Protein AF-A0A8J6YET2-F1 (afdb_monomer)

Structure (mmCIF, N/CA/C/O backbone):
data_AF-A0A8J6YET2-F1
#
_entry.id   AF-A0A8J6YET2-F1
#
loop_
_atom_site.group_PDB
_atom_site.id
_atom_site.type_symbol
_atom_site.label_atom_id
_atom_site.label_alt_id
_atom_site.label_comp_id
_atom_site.label_asym_id
_atom_site.label_entity_id
_atom_site.label_seq_id
_atom_site.pdbx_PDB_ins_code
_atom_site.Cartn_x
_atom_site.Cartn_y
_atom_site.Cartn_z
_atom_site.occupancy
_atom_site.B_iso_or_equiv
_atom_site.auth_seq_id
_atom_site.auth_comp_id
_atom_site.auth_asym_id
_atom_site.auth_atom_id
_atom_site.pdbx_PDB_model_num
ATOM 1 N N . GLY A 1 1 ? -36.287 -14.241 -5.039 1.00 30.25 1 GLY A N 1
ATOM 2 C CA . GLY A 1 1 ? -36.352 -15.414 -4.152 1.00 30.25 1 GLY A CA 1
ATOM 3 C C . GLY A 1 1 ? -35.063 -16.192 -4.284 1.00 30.25 1 GLY A C 1
ATOM 4 O O . GLY A 1 1 ? -34.686 -16.445 -5.414 1.00 30.25 1 GLY A O 1
ATOM 5 N N . PHE A 1 2 ? -34.425 -16.454 -3.137 1.00 29.09 2 PHE A N 1
ATOM 6 C CA . PHE A 1 2 ? -33.389 -17.446 -2.780 1.00 29.09 2 PHE A CA 1
ATOM 7 C C . PHE A 1 2 ? -32.281 -17.793 -3.802 1.00 29.09 2 PHE A C 1
ATOM 9 O O . PHE A 1 2 ? -32.550 -18.339 -4.860 1.00 29.09 2 PHE A O 1
ATOM 16 N N . SER A 1 3 ? -31.027 -17.389 -3.563 1.00 39.03 3 SER A N 1
ATOM 17 C CA . SER A 1 3 ? -29.997 -18.059 -2.729 1.00 39.03 3 SER A CA 1
ATOM 18 C C . SER A 1 3 ? -29.295 -19.231 -3.423 1.00 39.03 3 SER A C 1
ATOM 20 O O . SER A 1 3 ? -29.883 -20.299 -3.553 1.00 39.03 3 SER A O 1
ATOM 22 N N . HIS A 1 4 ? -27.995 -19.075 -3.697 1.00 30.47 4 HIS A N 1
ATOM 23 C CA . HIS A 1 4 ? -26.980 -20.048 -3.276 1.00 30.47 4 HIS A CA 1
ATOM 24 C C . HIS A 1 4 ? -25.612 -19.363 -3.161 1.00 30.47 4 HIS A C 1
ATOM 26 O O . HIS A 1 4 ? -25.008 -18.957 -4.149 1.00 30.47 4 HIS A O 1
ATOM 32 N N . PHE A 1 5 ? -25.154 -19.232 -1.915 1.00 38.28 5 PHE A N 1
ATOM 33 C CA . PHE A 1 5 ? -23.741 -19.134 -1.581 1.00 38.28 5 PHE A CA 1
ATOM 34 C C . PHE A 1 5 ? -23.062 -20.410 -2.090 1.00 38.28 5 PHE A C 1
ATOM 36 O O . PHE A 1 5 ? -23.425 -21.506 -1.667 1.00 38.28 5 PHE A O 1
ATOM 43 N N . GLY A 1 6 ? -22.105 -20.263 -3.000 1.00 26.11 6 GLY A N 1
ATOM 44 C CA . GLY A 1 6 ? -21.224 -21.331 -3.452 1.00 26.11 6 GLY A CA 1
ATOM 45 C C . GLY A 1 6 ? -19.793 -20.931 -3.138 1.00 26.11 6 GLY A C 1
ATOM 46 O O . GLY A 1 6 ? -19.298 -19.941 -3.668 1.00 26.11 6 GLY A O 1
ATOM 47 N N . VAL A 1 7 ? -19.176 -21.674 -2.223 1.00 30.34 7 VAL A N 1
ATOM 48 C CA . VAL A 1 7 ? -17.750 -21.633 -1.894 1.00 30.34 7 VAL A CA 1
ATOM 49 C C . VAL A 1 7 ? -16.950 -21.735 -3.194 1.00 30.34 7 VAL A C 1
ATOM 51 O O . VAL A 1 7 ? -17.125 -22.696 -3.940 1.00 30.34 7 VAL A O 1
ATOM 54 N N . LEU A 1 8 ? -16.120 -20.730 -3.484 1.00 27.73 8 LEU A N 1
ATOM 55 C CA . LEU A 1 8 ? -15.209 -20.787 -4.621 1.00 27.73 8 LEU A CA 1
ATOM 5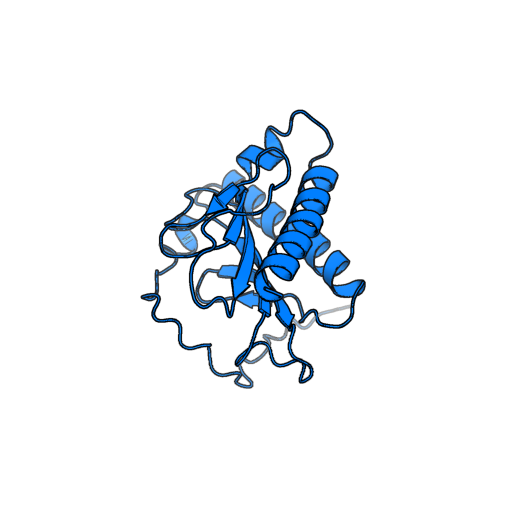6 C C . LEU A 1 8 ? -14.021 -21.674 -4.265 1.00 27.73 8 LEU A C 1
ATOM 58 O O . LEU A 1 8 ? -13.296 -21.430 -3.299 1.00 27.73 8 LEU A O 1
ATOM 62 N N . ASP A 1 9 ? -13.898 -22.712 -5.079 1.00 27.72 9 ASP A N 1
ATOM 63 C CA . ASP A 1 9 ? -12.792 -23.645 -5.166 1.00 27.72 9 ASP A CA 1
ATOM 64 C C . ASP A 1 9 ? -11.462 -22.906 -5.385 1.00 27.72 9 ASP A C 1
ATOM 66 O O . ASP A 1 9 ? -11.388 -21.856 -6.029 1.00 27.72 9 ASP A O 1
ATOM 70 N N . VAL A 1 10 ? -10.406 -23.462 -4.808 1.00 33.78 10 VAL A N 1
ATOM 71 C CA . VAL A 1 10 ? -9.087 -22.849 -4.647 1.00 33.78 10 VAL A CA 1
ATOM 72 C C . VAL A 1 10 ? -8.121 -23.394 -5.712 1.00 33.78 10 VAL A C 1
ATOM 74 O O . VAL A 1 10 ? -8.001 -24.599 -5.889 1.00 33.78 10 VAL A O 1
ATOM 77 N N . LEU A 1 11 ? -7.374 -22.463 -6.328 1.00 29.77 11 LEU A N 1
ATOM 78 C CA . LEU A 1 11 ? -6.109 -22.595 -7.084 1.00 29.77 11 LEU A CA 1
ATOM 79 C C . LEU A 1 11 ? -6.152 -23.049 -8.555 1.00 29.77 11 LEU A C 1
ATOM 81 O O . LEU A 1 11 ? -6.139 -24.231 -8.877 1.00 29.77 11 LEU A O 1
ATOM 85 N N . SER A 1 12 ? -5.925 -22.077 -9.445 1.00 29.12 12 SER A N 1
ATOM 86 C CA . SER A 1 12 ? -4.942 -22.250 -10.520 1.00 29.12 12 SER A CA 1
ATOM 87 C C . SER A 1 12 ? -3.695 -21.450 -10.154 1.00 29.12 12 SER A C 1
ATOM 89 O O . SER A 1 12 ? -3.749 -20.246 -9.906 1.00 29.12 12 SER A O 1
ATOM 91 N N . SER A 1 13 ? -2.591 -22.178 -10.068 1.00 34.75 13 SER A N 1
ATOM 92 C CA . SER A 1 13 ? -1.274 -21.789 -9.591 1.00 34.75 13 SER A CA 1
ATOM 93 C C . SER A 1 13 ? -0.646 -20.638 -10.375 1.00 34.75 13 SER A C 1
ATOM 95 O O . SER A 1 13 ? -0.322 -20.781 -11.553 1.00 34.75 13 SER A O 1
ATOM 97 N N . THR A 1 14 ? -0.327 -19.556 -9.676 1.00 27.75 14 THR A N 1
ATOM 98 C CA . THR A 1 14 ? 0.925 -18.835 -9.923 1.00 27.75 14 THR A CA 1
ATOM 99 C C . THR A 1 14 ? 1.857 -19.238 -8.789 1.00 27.75 14 THR A C 1
ATOM 101 O O . THR A 1 14 ? 1.462 -19.182 -7.624 1.00 27.75 14 THR A O 1
ATOM 104 N N . THR A 1 15 ? 3.053 -19.727 -9.106 1.00 26.42 15 THR A N 1
ATOM 105 C CA . THR A 1 15 ? 4.071 -20.026 -8.094 1.00 26.42 15 THR A CA 1
ATOM 106 C C . THR A 1 15 ? 4.296 -18.782 -7.233 1.00 26.42 15 THR A C 1
ATOM 108 O O . THR A 1 15 ? 4.549 -17.715 -7.801 1.00 26.42 15 THR A O 1
ATOM 111 N N . PRO A 1 16 ? 4.193 -18.875 -5.893 1.00 35.31 16 PRO A N 1
ATOM 112 C CA . PRO A 1 16 ? 4.576 -17.777 -5.019 1.00 35.31 16 PRO A CA 1
ATOM 113 C C . PRO A 1 16 ? 5.999 -17.350 -5.369 1.00 35.31 16 PRO A C 1
ATOM 115 O O . PRO A 1 16 ? 6.872 -18.205 -5.546 1.00 35.31 16 PRO A O 1
ATOM 118 N N . ARG A 1 17 ? 6.230 -16.039 -5.490 1.00 40.75 17 ARG A N 1
ATOM 119 C CA . ARG A 1 17 ? 7.580 -15.497 -5.656 1.00 40.75 17 ARG A CA 1
ATOM 120 C C . ARG A 1 17 ? 8.462 -16.078 -4.539 1.00 40.75 17 ARG A C 1
ATOM 122 O O . ARG A 1 17 ? 8.021 -16.049 -3.385 1.00 40.75 17 ARG A O 1
ATOM 129 N N . PRO A 1 18 ? 9.671 -16.589 -4.837 1.00 28.64 18 PRO A N 1
ATOM 130 C CA . PRO A 1 18 ? 10.628 -16.945 -3.805 1.00 28.64 18 PRO A CA 1
ATOM 131 C C . PRO A 1 18 ? 10.849 -15.717 -2.935 1.00 28.64 18 PRO A C 1
ATOM 133 O O . PRO A 1 18 ? 11.340 -14.681 -3.377 1.00 28.64 18 PRO A O 1
ATOM 136 N N . SER A 1 19 ? 10.369 -15.812 -1.710 1.00 43.75 19 SER A N 1
ATOM 137 C CA . SER A 1 19 ? 10.582 -14.819 -0.688 1.00 43.75 19 SER A CA 1
ATOM 138 C C . SER A 1 19 ? 11.488 -15.495 0.318 1.00 43.75 19 SER A C 1
ATOM 140 O O . SER A 1 19 ? 11.034 -16.361 1.060 1.00 43.75 19 SER A O 1
ATOM 142 N N . ASP A 1 20 ? 12.744 -15.060 0.390 1.00 37.00 20 ASP A N 1
ATOM 143 C CA . ASP A 1 20 ? 13.653 -15.439 1.478 1.00 37.00 20 ASP A CA 1
ATOM 144 C C . ASP A 1 20 ? 13.160 -14.919 2.846 1.00 37.00 20 ASP A C 1
ATOM 146 O O . ASP A 1 20 ? 13.764 -15.177 3.891 1.00 37.00 20 ASP A O 1
ATOM 150 N N . ARG A 1 21 ? 12.022 -14.203 2.877 1.00 46.34 21 ARG A N 1
ATOM 151 C CA . ARG A 1 21 ? 11.313 -13.877 4.113 1.00 46.34 21 ARG A CA 1
ATOM 152 C C . ARG A 1 21 ? 10.802 -15.171 4.729 1.00 46.34 21 ARG A C 1
ATOM 154 O O . ARG A 1 21 ? 9.931 -15.843 4.177 1.00 46.34 21 ARG A O 1
ATOM 161 N N . LYS A 1 22 ? 11.310 -15.472 5.924 1.00 36.88 22 LYS A N 1
ATOM 162 C CA . LYS A 1 22 ? 10.708 -16.459 6.821 1.00 36.88 22 LYS A CA 1
ATOM 163 C C . LYS A 1 22 ? 9.198 -16.191 6.893 1.00 36.88 22 LYS A C 1
ATOM 165 O O . LYS A 1 22 ? 8.829 -15.018 7.010 1.00 36.88 22 LYS A O 1
ATOM 170 N N . PRO A 1 23 ? 8.338 -17.224 6.840 1.00 37.91 23 PRO A N 1
ATOM 171 C CA . PRO A 1 23 ? 6.905 -17.056 7.013 1.00 37.91 23 PRO A CA 1
ATOM 172 C C . PRO A 1 23 ? 6.657 -16.438 8.387 1.00 37.91 23 PRO A C 1
ATOM 174 O O . PRO A 1 23 ? 6.675 -17.122 9.411 1.00 37.91 23 PRO A O 1
ATOM 177 N N . HIS A 1 24 ? 6.495 -15.117 8.433 1.00 45.59 24 HIS A N 1
ATOM 178 C CA . HIS A 1 24 ? 6.012 -14.441 9.617 1.00 45.59 24 HIS A CA 1
ATOM 179 C C . HIS A 1 24 ? 4.502 -14.622 9.587 1.00 45.59 24 HIS A C 1
ATOM 181 O O . HIS A 1 24 ? 3.751 -13.847 9.010 1.00 45.59 24 HIS A O 1
ATOM 187 N N . TRP A 1 25 ? 4.094 -15.773 10.113 1.00 39.91 25 TRP A N 1
ATOM 188 C CA . TRP A 1 25 ? 2.788 -16.009 10.689 1.00 39.91 25 TRP A CA 1
ATOM 189 C C . TRP A 1 25 ? 2.177 -14.678 11.135 1.00 39.91 25 TRP A C 1
ATOM 191 O O . TRP A 1 25 ? 2.698 -14.017 12.036 1.00 39.91 25 TRP A O 1
ATOM 201 N N . ALA A 1 26 ? 1.062 -14.296 10.514 1.00 43.16 26 ALA A N 1
ATOM 202 C CA . ALA A 1 26 ? 0.078 -13.498 11.215 1.00 43.16 26 ALA A CA 1
ATOM 203 C C . ALA A 1 26 ? -0.108 -14.192 12.573 1.00 43.16 26 ALA A C 1
ATOM 205 O O . ALA A 1 26 ? -0.631 -15.311 12.624 1.00 43.16 26 ALA A O 1
ATOM 206 N N . ARG A 1 27 ? 0.420 -13.603 13.658 1.00 43.81 27 ARG A N 1
ATOM 207 C CA . ARG A 1 27 ? 0.012 -13.976 15.016 1.00 43.81 27 ARG A CA 1
ATOM 208 C C . ARG A 1 27 ? -1.504 -13.996 14.963 1.00 43.81 27 ARG A C 1
ATOM 210 O O . ARG A 1 27 ? -2.076 -12.996 14.549 1.00 43.81 27 ARG A O 1
ATOM 217 N N . HIS A 1 28 ? -2.041 -15.201 15.152 1.00 54.66 28 HIS A N 1
ATOM 218 C CA . HIS A 1 28 ? -3.323 -15.724 14.686 1.00 54.66 28 HIS A CA 1
ATOM 219 C C . HIS A 1 28 ? -4.312 -14.668 14.188 1.00 54.66 28 HIS A C 1
ATOM 221 O O . HIS A 1 28 ? -4.602 -13.738 14.911 1.00 54.66 28 HIS A O 1
ATOM 227 N N . LEU A 1 29 ? -4.953 -14.853 13.028 1.00 57.06 29 LEU A N 1
ATOM 228 C CA . LEU A 1 29 ? -6.036 -13.965 12.544 1.00 57.06 29 LEU A CA 1
ATOM 229 C C . LEU A 1 29 ? -7.078 -13.576 13.626 1.00 57.06 29 LEU A C 1
ATOM 231 O O . LEU A 1 29 ? -7.703 -12.524 13.535 1.00 57.06 29 LEU A O 1
ATOM 235 N N . ALA A 1 30 ? -7.248 -14.411 14.658 1.00 55.69 30 ALA A N 1
ATOM 236 C CA . ALA A 1 30 ? -8.050 -14.147 15.854 1.00 55.69 30 ALA A CA 1
ATOM 237 C C . ALA A 1 30 ? -7.545 -12.987 16.749 1.00 55.69 30 ALA A C 1
ATOM 239 O O . ALA A 1 30 ? -8.353 -12.347 17.421 1.00 55.69 30 ALA A O 1
ATOM 240 N N . ASP A 1 31 ? -6.246 -12.705 16.744 1.00 64.88 31 ASP A N 1
ATOM 241 C CA . ASP A 1 31 ? -5.563 -11.666 17.519 1.00 64.88 31 ASP A CA 1
ATOM 242 C C . ASP A 1 31 ? -5.638 -10.288 16.839 1.00 64.88 31 ASP A C 1
ATOM 244 O O . ASP A 1 31 ? -5.458 -9.273 17.508 1.00 64.88 31 ASP A O 1
ATOM 248 N N . LEU A 1 32 ? -5.962 -10.229 15.537 1.00 63.09 32 LEU A N 1
ATOM 249 C CA . LEU A 1 32 ? -6.106 -8.964 14.796 1.00 63.09 32 LEU A CA 1
ATOM 250 C C . LEU A 1 32 ? -7.203 -8.062 15.377 1.00 63.09 32 LEU A C 1
ATOM 252 O O . LEU A 1 32 ? -7.136 -6.840 15.271 1.00 63.09 32 LEU A O 1
ATOM 256 N N . ALA A 1 33 ? -8.241 -8.663 15.964 1.00 64.50 33 ALA A N 1
ATOM 257 C CA . ALA A 1 33 ? -9.321 -7.939 16.616 1.00 64.50 33 ALA A CA 1
ATOM 258 C C . ALA A 1 33 ? -10.073 -8.834 17.606 1.00 64.50 33 ALA A C 1
ATOM 260 O O . ALA A 1 33 ? -10.807 -9.753 17.227 1.00 64.50 33 ALA A O 1
ATOM 261 N N . THR A 1 34 ? -9.978 -8.508 18.891 1.00 69.88 34 THR A N 1
ATOM 262 C CA . THR A 1 34 ? -10.576 -9.317 19.963 1.00 69.88 34 THR A CA 1
ATOM 263 C C . THR A 1 34 ? -11.931 -8.763 20.401 1.00 69.88 34 THR A C 1
ATOM 265 O O . THR A 1 34 ? -12.870 -9.520 20.665 1.00 69.88 34 THR A O 1
ATOM 268 N N . LYS A 1 35 ? -12.091 -7.434 20.381 1.00 70.81 35 LYS A N 1
ATOM 269 C CA . LYS A 1 35 ? -13.316 -6.723 20.779 1.00 70.81 35 LYS A CA 1
ATOM 270 C C . LYS A 1 35 ? -14.194 -6.382 19.576 1.00 70.81 35 LYS A C 1
ATOM 272 O O . LYS A 1 35 ? -13.714 -6.183 18.465 1.00 70.81 35 LYS A O 1
ATOM 277 N N . ALA A 1 36 ? -15.503 -6.236 19.792 1.00 68.00 36 ALA A N 1
ATOM 278 C CA . ALA A 1 36 ? -16.454 -5.902 18.722 1.00 68.00 36 ALA A CA 1
ATOM 279 C C . ALA A 1 36 ? -16.123 -4.580 17.991 1.00 68.00 36 ALA A C 1
ATOM 281 O O . ALA A 1 36 ? -16.283 -4.490 16.771 1.00 68.00 36 ALA A O 1
ATOM 282 N N . GLY A 1 37 ? -15.622 -3.576 18.721 1.00 68.38 37 GLY A N 1
ATOM 283 C CA . GLY A 1 37 ? -15.166 -2.308 18.142 1.00 68.38 37 GLY A CA 1
ATOM 284 C C . GLY A 1 37 ? -13.942 -2.472 17.238 1.00 68.38 37 GLY A C 1
ATOM 285 O O . GLY A 1 37 ? -13.939 -1.951 16.127 1.00 68.38 37 GLY A O 1
ATOM 286 N N . GLU A 1 38 ? -12.958 -3.267 17.666 1.00 73.88 38 GLU A N 1
ATOM 287 C CA . GLU A 1 38 ? -11.754 -3.597 16.885 1.00 73.88 38 GLU A CA 1
ATOM 288 C C . GLU A 1 38 ? -12.140 -4.338 15.592 1.00 73.88 38 GLU A C 1
ATOM 290 O O . GLU A 1 38 ? -11.701 -3.966 14.507 1.00 73.88 38 GLU A O 1
ATOM 295 N N . LYS A 1 39 ? -13.069 -5.304 15.677 1.00 75.12 39 LYS A N 1
ATOM 296 C CA . LYS A 1 39 ? -13.571 -6.056 14.510 1.00 75.12 39 LYS A CA 1
ATOM 297 C C . LYS A 1 39 ? -14.267 -5.146 13.501 1.00 75.12 39 LYS A C 1
ATOM 299 O O . LYS A 1 39 ? -14.067 -5.280 12.298 1.00 75.12 39 LYS A O 1
ATOM 304 N N . SER A 1 40 ? -15.071 -4.204 13.992 1.00 78.69 40 SER A N 1
ATOM 305 C CA . SER A 1 40 ? -15.769 -3.231 13.144 1.00 78.69 40 SER A CA 1
ATOM 306 C C . SER A 1 40 ? -14.798 -2.247 12.486 1.00 78.69 40 SER A C 1
ATOM 308 O O . SER A 1 40 ? -14.990 -1.886 11.327 1.00 78.69 40 SER A O 1
ATOM 310 N N . GLY A 1 41 ? -13.752 -1.828 13.206 1.00 81.31 41 GLY A N 1
ATOM 311 C CA . GLY A 1 41 ? -12.676 -1.001 12.661 1.00 81.31 41 GLY A CA 1
ATOM 312 C C . GLY A 1 41 ? -11.926 -1.717 11.540 1.00 81.31 41 GLY A C 1
ATOM 313 O O . GLY A 1 41 ? -11.793 -1.17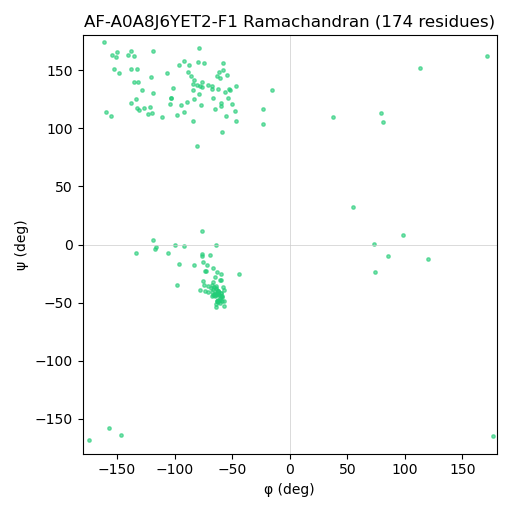1 10.449 1.00 81.31 41 GLY A O 1
ATOM 314 N N . LEU A 1 42 ? -11.541 -2.973 11.770 1.00 85.62 42 LEU A N 1
ATOM 315 C CA . LEU A 1 42 ? -10.844 -3.791 10.782 1.00 85.62 42 LEU A CA 1
ATOM 316 C C . LEU A 1 42 ? -11.704 -4.070 9.541 1.00 85.62 42 LEU A C 1
ATOM 318 O O . LEU A 1 42 ? -11.234 -3.936 8.416 1.00 85.62 42 LEU A O 1
ATOM 322 N N . ALA A 1 43 ? -12.989 -4.382 9.719 1.00 88.56 43 ALA A N 1
ATOM 323 C CA . ALA A 1 43 ? -13.903 -4.572 8.594 1.00 88.56 43 ALA A CA 1
ATOM 324 C C . ALA A 1 43 ? -14.015 -3.307 7.724 1.00 88.56 43 ALA A C 1
ATOM 326 O O . ALA A 1 43 ? -13.988 -3.399 6.498 1.00 88.56 43 ALA A O 1
ATOM 327 N N . ARG A 1 44 ? -14.091 -2.120 8.346 1.00 89.81 44 ARG A N 1
ATOM 328 C CA . ARG A 1 44 ? -14.097 -0.838 7.621 1.00 89.81 44 ARG A CA 1
ATOM 329 C C . ARG A 1 44 ? -12.769 -0.569 6.922 1.00 89.81 44 ARG A C 1
ATOM 331 O O . ARG A 1 44 ? -12.791 -0.076 5.802 1.00 89.81 44 ARG A O 1
ATOM 338 N N . TRP A 1 45 ? -11.645 -0.917 7.546 1.00 93.38 45 TRP A N 1
ATOM 339 C CA . TRP A 1 45 ? -10.315 -0.784 6.949 1.00 93.38 45 TRP A CA 1
ATOM 340 C C . TRP A 1 45 ? -10.212 -1.543 5.620 1.00 93.38 45 TRP A C 1
ATOM 342 O O . TRP A 1 45 ? -9.918 -0.942 4.589 1.00 93.38 45 TRP A O 1
ATOM 352 N N . PHE A 1 46 ? -10.567 -2.832 5.612 1.00 94.69 46 PHE A N 1
ATOM 353 C CA . PHE A 1 46 ? -10.557 -3.639 4.387 1.00 94.69 46 PHE A CA 1
ATOM 354 C C . PHE A 1 46 ? -11.615 -3.194 3.377 1.00 94.69 46 PHE A C 1
ATOM 356 O O . PHE A 1 46 ? -11.332 -3.150 2.183 1.00 94.69 46 PHE A O 1
ATOM 363 N N . ALA A 1 47 ? -12.828 -2.853 3.826 1.00 93.69 47 ALA A N 1
ATOM 364 C CA . ALA A 1 47 ? -13.891 -2.412 2.927 1.00 93.69 47 ALA A CA 1
ATOM 365 C C . ALA A 1 47 ? -13.522 -1.107 2.204 1.00 93.69 47 ALA A C 1
ATOM 367 O O . ALA A 1 47 ? -13.624 -1.037 0.980 1.00 93.69 47 ALA A O 1
ATOM 368 N N . ASN A 1 48 ? -13.046 -0.102 2.944 1.00 92.81 48 ASN A N 1
ATOM 369 C CA . ASN A 1 48 ? -12.646 1.187 2.382 1.00 92.81 48 ASN A CA 1
ATOM 370 C C . ASN A 1 48 ? -11.410 1.041 1.496 1.00 92.81 48 ASN A C 1
ATOM 372 O O . ASN A 1 48 ? -11.380 1.565 0.386 1.00 92.81 48 ASN A O 1
ATOM 376 N N . GLY A 1 49 ? -10.412 0.281 1.946 1.00 93.69 49 GLY A N 1
ATOM 377 C CA . GLY A 1 49 ? -9.221 0.040 1.146 1.00 93.69 49 GLY A CA 1
ATOM 378 C C . GLY A 1 49 ? -9.506 -0.725 -0.145 1.00 93.69 49 GLY A C 1
ATOM 379 O O . GLY A 1 49 ? -8.939 -0.398 -1.181 1.00 93.69 49 GLY A O 1
ATOM 380 N N . ASN A 1 50 ? -10.451 -1.670 -0.138 1.00 95.62 50 ASN A N 1
ATOM 381 C CA . ASN A 1 50 ? -10.900 -2.330 -1.362 1.00 95.62 50 ASN A CA 1
ATOM 382 C C . ASN A 1 50 ? -11.534 -1.350 -2.356 1.00 95.62 50 ASN A C 1
ATOM 384 O O . ASN A 1 50 ? -11.301 -1.480 -3.553 1.00 95.62 50 ASN A O 1
ATOM 388 N N . LEU A 1 51 ? -12.324 -0.379 -1.885 1.00 93.88 51 LEU A N 1
ATOM 389 C CA . LEU A 1 51 ? -12.896 0.652 -2.759 1.00 93.88 51 LEU A CA 1
ATOM 390 C C . LEU A 1 51 ? -11.789 1.483 -3.416 1.00 93.88 51 LEU A C 1
ATOM 392 O 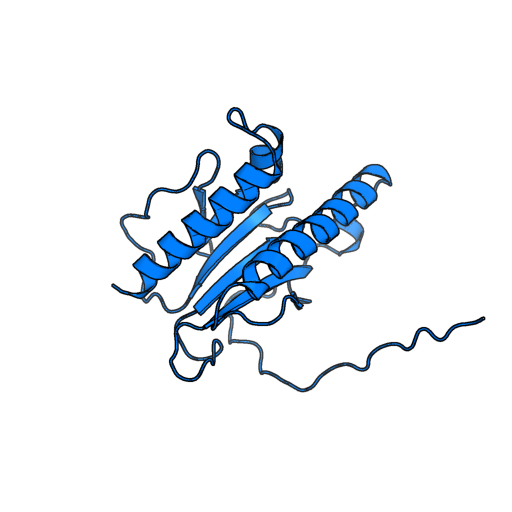O . LEU A 1 51 ? -11.763 1.582 -4.640 1.00 93.88 51 LEU A O 1
ATOM 396 N N . VAL A 1 52 ? -10.839 1.976 -2.618 1.00 93.56 52 VAL A N 1
ATOM 397 C CA . VAL A 1 52 ? -9.718 2.796 -3.104 1.00 93.56 52 VAL A CA 1
ATOM 398 C C . VAL A 1 52 ? -8.835 2.026 -4.090 1.00 93.56 52 VAL A C 1
ATOM 400 O O . VAL A 1 52 ? -8.544 2.515 -5.177 1.00 93.56 52 VAL A O 1
ATOM 403 N N . LEU A 1 53 ? -8.428 0.795 -3.763 1.00 94.00 53 LEU A N 1
ATOM 404 C CA . LEU A 1 53 ? -7.584 -0.004 -4.659 1.00 94.00 53 LEU A CA 1
ATOM 405 C C . LEU A 1 53 ? -8.313 -0.349 -5.966 1.00 94.00 53 LEU A C 1
ATOM 407 O O . LEU A 1 53 ? -7.710 -0.347 -7.039 1.00 94.00 53 LEU A O 1
ATOM 411 N N . ARG A 1 54 ? -9.622 -0.622 -5.913 1.00 93.25 54 ARG A N 1
ATOM 412 C CA . ARG A 1 54 ? -10.416 -0.874 -7.125 1.00 93.25 54 ARG A CA 1
ATOM 413 C C . ARG A 1 54 ? -10.567 0.366 -7.998 1.00 93.25 54 ARG A C 1
ATOM 415 O O . ARG A 1 54 ? -10.585 0.232 -9.216 1.00 93.25 54 ARG A O 1
ATOM 422 N N . GLU A 1 55 ? -10.660 1.545 -7.396 1.00 90.31 55 GLU A N 1
ATOM 423 C CA . GLU A 1 55 ? -10.651 2.806 -8.132 1.00 90.31 55 GLU A CA 1
ATOM 424 C C . GLU A 1 55 ? -9.312 3.006 -8.851 1.00 90.31 55 GLU A C 1
ATOM 426 O O . GLU A 1 55 ? -9.299 3.166 -10.072 1.00 90.31 55 GLU A O 1
ATOM 431 N N . LEU A 1 56 ? -8.188 2.865 -8.139 1.00 87.44 56 LEU A N 1
ATOM 432 C CA . LEU A 1 56 ? -6.844 3.001 -8.716 1.00 87.44 56 LEU A CA 1
ATOM 433 C C . LEU A 1 56 ? -6.608 2.033 -9.881 1.00 87.44 56 LEU A C 1
ATOM 435 O O . LEU A 1 56 ? -6.205 2.446 -10.969 1.00 87.44 56 LEU A O 1
ATOM 439 N N . THR A 1 57 ? -6.930 0.752 -9.685 1.00 89.06 57 THR A N 1
ATOM 440 C CA . THR A 1 57 ? -6.735 -0.299 -10.703 1.00 89.06 57 THR A CA 1
ATOM 441 C C . THR A 1 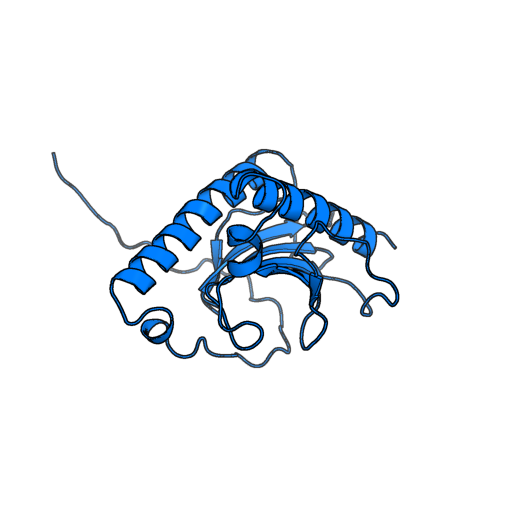57 ? -7.621 -0.124 -11.939 1.00 89.06 57 THR A C 1
ATOM 443 O O . THR A 1 57 ? -7.299 -0.661 -12.996 1.00 89.06 57 THR A O 1
ATOM 446 N N . SER A 1 58 ? -8.720 0.634 -11.848 1.00 84.12 58 SER A N 1
ATOM 447 C CA . SER A 1 58 ? -9.613 0.885 -12.988 1.00 84.12 58 SER A CA 1
ATOM 448 C C . SER A 1 58 ? -9.057 1.893 -14.001 1.00 84.12 58 SER A C 1
ATOM 450 O O . SER A 1 58 ? -9.567 1.983 -15.119 1.00 84.12 58 SER A O 1
ATOM 452 N N . SER A 1 59 ? -8.023 2.646 -13.615 1.00 67.88 59 SER A N 1
ATOM 453 C CA . SER A 1 59 ? -7.581 3.844 -14.331 1.00 67.88 59 SER A CA 1
ATOM 454 C C . SER A 1 59 ? -6.425 3.627 -15.317 1.00 67.88 59 SER A C 1
ATOM 456 O O . SER A 1 59 ? -6.224 4.468 -16.192 1.00 67.88 59 SER A O 1
ATOM 458 N N . ASP A 1 60 ? -5.680 2.516 -15.227 1.00 66.25 60 ASP A N 1
ATOM 459 C CA . ASP A 1 60 ? -4.379 2.385 -15.900 1.00 66.25 60 ASP A CA 1
ATOM 460 C C . ASP A 1 60 ? -4.056 0.939 -16.337 1.00 66.25 60 ASP A C 1
ATOM 462 O O . ASP A 1 60 ? -4.432 -0.043 -15.692 1.00 66.25 60 ASP A O 1
ATOM 466 N N . ARG A 1 61 ? -3.331 0.795 -17.455 1.00 66.56 61 ARG A N 1
ATOM 467 C CA . ARG A 1 61 ? -2.847 -0.505 -17.944 1.00 66.56 61 ARG A CA 1
ATOM 468 C C . ARG A 1 61 ? -1.612 -0.908 -17.131 1.00 66.56 61 ARG A C 1
ATOM 470 O O . ARG A 1 61 ? -0.669 -0.140 -17.027 1.00 66.56 61 ARG A O 1
ATOM 477 N N . GLY A 1 62 ? -1.592 -2.130 -16.597 1.00 78.69 62 GLY A N 1
ATOM 478 C CA . GLY A 1 62 ? -0.438 -2.687 -15.865 1.00 78.69 62 GLY A CA 1
ATOM 479 C C . GLY A 1 62 ? -0.732 -3.079 -14.417 1.00 78.69 62 GLY A C 1
ATOM 480 O O . GLY A 1 62 ? 0.055 -3.806 -13.814 1.00 78.69 62 GLY A O 1
ATOM 481 N N . TRP A 1 63 ? -1.880 -2.662 -13.884 1.00 89.94 63 TRP A N 1
ATOM 482 C CA . TRP A 1 63 ? -2.375 -3.112 -12.589 1.00 89.94 63 TRP A CA 1
ATOM 483 C C . TRP A 1 63 ? -2.986 -4.511 -12.679 1.00 89.94 63 TRP A C 1
ATOM 485 O O . TRP A 1 63 ? -3.769 -4.812 -13.582 1.00 89.94 63 TRP A O 1
ATOM 495 N N . ALA A 1 64 ? -2.664 -5.356 -11.708 1.00 90.56 64 ALA A N 1
ATOM 496 C CA . ALA A 1 64 ? -3.350 -6.615 -11.487 1.00 90.56 64 ALA A CA 1
ATOM 497 C C . ALA A 1 64 ? -4.685 -6.404 -10.750 1.00 90.56 64 ALA A C 1
ATOM 499 O O . ALA A 1 64 ? -4.982 -5.344 -10.192 1.00 90.56 64 ALA A O 1
ATOM 500 N N . GLU A 1 65 ? -5.491 -7.459 -10.707 1.00 91.44 65 GLU A N 1
ATOM 501 C CA . GLU A 1 65 ? -6.689 -7.498 -9.873 1.00 91.44 65 GLU A CA 1
ATOM 502 C C . GLU A 1 65 ? -6.337 -7.338 -8.384 1.00 91.44 65 GLU A C 1
ATOM 504 O O . GLU A 1 65 ? -5.334 -7.876 -7.908 1.00 91.44 65 GLU A O 1
ATOM 509 N N . VAL A 1 66 ? -7.191 -6.632 -7.640 1.00 94.56 66 VAL A N 1
ATOM 510 C CA . VAL A 1 66 ? -7.093 -6.535 -6.179 1.00 94.56 66 VAL A CA 1
ATOM 511 C C . VAL A 1 66 ? -7.379 -7.901 -5.552 1.00 94.56 66 VAL A C 1
ATOM 513 O O . VAL A 1 66 ? -8.422 -8.503 -5.802 1.00 94.56 66 VAL A O 1
ATOM 516 N N . ARG A 1 67 ? -6.466 -8.387 -4.711 1.00 94.12 67 ARG A N 1
ATOM 517 C CA . ARG A 1 67 ? -6.542 -9.695 -4.050 1.00 94.12 67 ARG A CA 1
ATOM 518 C C . ARG A 1 67 ? -6.233 -9.568 -2.568 1.00 94.12 67 ARG A C 1
ATOM 520 O O . ARG A 1 67 ? -5.461 -8.709 -2.155 1.00 94.12 67 ARG A O 1
ATOM 527 N N . CYS A 1 68 ? -6.819 -10.458 -1.772 1.00 93.38 68 CYS A N 1
ATOM 528 C CA . CYS A 1 68 ? -6.355 -10.686 -0.410 1.00 93.38 68 CYS A CA 1
ATOM 529 C C . CYS A 1 68 ? -5.274 -11.768 -0.441 1.00 93.38 68 CYS A C 1
ATOM 531 O O . CYS A 1 68 ? -5.522 -12.870 -0.939 1.00 93.38 68 CYS A O 1
ATOM 533 N N . TRP A 1 69 ? -4.082 -11.454 0.058 1.00 85.56 69 TRP A N 1
ATOM 534 C CA . TRP A 1 69 ? -2.937 -12.356 0.040 1.00 85.56 69 TRP A CA 1
ATOM 535 C C . TRP A 1 69 ? -2.904 -13.180 1.333 1.00 85.56 69 TRP A C 1
ATOM 537 O O . TRP A 1 69 ? -2.676 -12.631 2.412 1.00 85.56 69 TRP A O 1
ATOM 547 N N . PRO A 1 70 ? -3.103 -14.512 1.274 1.00 77.38 70 PRO A N 1
ATOM 548 C CA . PRO A 1 70 ? -3.321 -15.316 2.480 1.00 77.38 70 PRO A CA 1
ATOM 549 C C . PRO A 1 70 ? -2.149 -15.337 3.467 1.00 77.38 70 PRO A C 1
ATOM 551 O O . PRO A 1 70 ? -2.348 -15.627 4.641 1.00 77.38 70 PRO A O 1
ATOM 554 N N . HIS A 1 71 ? -0.928 -15.069 2.999 1.00 72.19 71 HIS A N 1
ATOM 555 C CA . HIS A 1 71 ? 0.283 -15.225 3.802 1.00 72.19 71 HIS A CA 1
ATOM 556 C C . HIS A 1 71 ? 0.462 -14.112 4.853 1.00 72.19 71 HIS A C 1
ATOM 558 O O . HIS A 1 71 ? 0.907 -14.407 5.960 1.00 72.19 71 HIS A O 1
ATOM 564 N N . HIS A 1 72 ? 0.063 -12.871 4.543 1.00 80.06 72 HIS A N 1
ATOM 565 C CA . HIS A 1 72 ? 0.065 -11.744 5.495 1.00 80.06 72 HIS A CA 1
ATOM 566 C C . HIS A 1 72 ? -1.335 -11.195 5.784 1.00 80.06 72 HIS A C 1
ATOM 568 O O . HIS A 1 72 ? -1.493 -10.313 6.623 1.00 80.06 72 HIS A O 1
ATOM 574 N N . PHE A 1 73 ? -2.357 -11.755 5.130 1.00 88.19 73 PHE A N 1
ATOM 575 C CA . PHE A 1 73 ? -3.743 -11.306 5.208 1.00 88.19 73 PHE A CA 1
ATOM 576 C C . PHE A 1 73 ? -3.906 -9.822 4.860 1.00 88.19 73 PHE A C 1
ATOM 578 O O . PHE A 1 73 ? -4.779 -9.138 5.384 1.00 88.19 73 PHE A O 1
ATOM 585 N N . ASP A 1 74 ? -3.064 -9.319 3.965 1.00 91.12 74 ASP A N 1
ATOM 586 C CA . ASP A 1 74 ? -3.158 -7.981 3.408 1.00 91.12 74 ASP A CA 1
ATOM 587 C C . ASP A 1 74 ? -4.074 -7.975 2.174 1.00 91.12 74 ASP A C 1
ATOM 589 O O . ASP A 1 74 ? -4.276 -8.998 1.510 1.00 91.12 74 ASP A O 1
ATOM 593 N N . LEU A 1 75 ? -4.670 -6.821 1.881 1.00 95.75 75 LEU A N 1
ATOM 594 C CA . LEU A 1 75 ? -5.392 -6.583 0.634 1.00 95.75 75 LEU A CA 1
ATOM 595 C C . LEU A 1 75 ? -4.501 -5.737 -0.269 1.00 95.75 75 LEU A C 1
ATOM 597 O O . LEU A 1 75 ? -4.066 -4.662 0.136 1.00 95.75 75 LEU A O 1
ATOM 601 N N . GLY A 1 76 ? -4.253 -6.186 -1.494 1.00 95.62 76 GLY A N 1
ATOM 602 C CA . GLY A 1 76 ? -3.340 -5.482 -2.378 1.00 95.62 76 GLY A CA 1
ATOM 603 C C . GLY A 1 76 ? -3.489 -5.843 -3.843 1.00 95.62 76 GLY A C 1
ATOM 604 O O . GLY A 1 76 ? -4.229 -6.742 -4.236 1.00 95.62 76 GLY A O 1
ATOM 605 N N . THR A 1 77 ? -2.751 -5.119 -4.660 1.00 94.50 77 THR A N 1
ATOM 606 C CA . THR A 1 77 ? -2.595 -5.311 -6.097 1.00 94.50 77 THR A CA 1
ATOM 607 C C . THR A 1 77 ? -1.120 -5.126 -6.447 1.00 94.50 77 THR A C 1
ATOM 609 O O . THR A 1 77 ? -0.317 -4.672 -5.628 1.00 94.50 77 THR A O 1
ATOM 612 N N . VAL A 1 78 ? -0.746 -5.524 -7.655 1.00 93.75 78 VAL A N 1
ATOM 613 C CA . VAL A 1 78 ? 0.618 -5.415 -8.159 1.00 93.75 78 VAL A CA 1
ATOM 614 C C . VAL A 1 78 ? 0.589 -4.720 -9.508 1.00 93.75 78 VAL A C 1
ATOM 616 O O . VAL A 1 78 ? -0.199 -5.083 -10.377 1.00 93.75 78 VAL A O 1
ATOM 619 N N . ILE A 1 79 ? 1.469 -3.745 -9.687 1.00 92.88 79 ILE A N 1
ATOM 620 C CA . ILE A 1 79 ? 1.751 -3.111 -10.970 1.00 92.88 79 ILE A CA 1
ATOM 621 C C . ILE A 1 79 ? 2.955 -3.830 -11.575 1.00 92.88 79 ILE A C 1
ATOM 623 O O . ILE A 1 79 ? 4.027 -3.838 -10.965 1.00 92.88 79 ILE A O 1
ATOM 627 N N . SER A 1 80 ? 2.802 -4.435 -12.752 1.00 91.31 80 SER A N 1
ATOM 628 C CA . SER A 1 80 ? 3.955 -4.926 -13.517 1.00 91.31 80 SER A CA 1
ATOM 629 C C . SER A 1 80 ? 4.549 -3.791 -14.345 1.00 91.31 80 SER A C 1
ATOM 631 O O . SER A 1 80 ? 3.812 -3.073 -15.020 1.00 91.31 80 SER A O 1
ATOM 633 N N . LEU A 1 81 ? 5.874 -3.636 -14.302 1.00 89.38 81 LEU A N 1
ATOM 634 C CA . LEU A 1 81 ? 6.601 -2.686 -15.154 1.00 89.38 81 LEU A CA 1
ATOM 635 C C . LEU A 1 81 ? 7.251 -3.369 -16.364 1.00 89.38 81 LEU A C 1
ATOM 637 O O . LEU A 1 81 ? 7.896 -2.712 -17.180 1.00 89.38 81 LEU A O 1
ATOM 641 N N . GLU A 1 82 ? 7.092 -4.685 -16.489 1.00 85.81 82 GLU A N 1
ATOM 642 C CA . GLU A 1 82 ? 7.632 -5.446 -17.604 1.00 85.81 82 GLU A CA 1
ATOM 643 C C . GLU A 1 82 ? 6.678 -5.438 -18.798 1.00 85.81 82 GLU A C 1
ATOM 645 O O . GLU A 1 82 ? 5.458 -5.516 -18.655 1.00 85.81 82 GLU A O 1
ATOM 650 N N . SER A 1 83 ? 7.244 -5.418 -20.007 1.00 81.62 83 SER A N 1
ATOM 651 C CA . SER A 1 83 ? 6.462 -5.443 -21.255 1.00 81.62 83 SER A CA 1
ATOM 652 C C . SER A 1 83 ? 5.583 -6.692 -21.406 1.00 81.62 83 SER A C 1
ATOM 654 O O . SER A 1 83 ? 4.552 -6.642 -22.075 1.00 81.62 83 SER A O 1
ATOM 656 N N . SER A 1 84 ? 5.963 -7.801 -20.762 1.00 78.81 84 SER A N 1
ATOM 657 C CA . SER A 1 84 ? 5.177 -9.037 -20.700 1.00 78.81 84 SER A CA 1
ATOM 658 C C . SER A 1 84 ? 3.938 -8.924 -19.805 1.00 78.81 84 SER A C 1
ATOM 660 O O . SER A 1 84 ? 3.059 -9.778 -19.882 1.00 78.81 84 SER A O 1
ATOM 662 N N . GLY A 1 85 ? 3.878 -7.913 -18.929 1.00 75.00 85 GLY A N 1
ATOM 663 C CA . GLY A 1 85 ? 2.881 -7.803 -17.866 1.00 75.00 85 GLY A CA 1
ATOM 664 C C . GLY A 1 85 ? 3.106 -8.772 -16.699 1.00 75.00 85 GLY A C 1
ATOM 665 O O . GLY A 1 85 ? 2.345 -8.747 -15.735 1.00 75.00 85 GLY A O 1
ATOM 666 N N . ASP A 1 86 ? 4.158 -9.596 -16.732 1.00 75.12 86 ASP A N 1
ATOM 667 C CA . ASP A 1 86 ? 4.451 -10.562 -15.673 1.00 75.12 86 ASP A CA 1
ATOM 668 C C . ASP A 1 86 ? 5.218 -9.903 -14.522 1.00 75.12 86 ASP A C 1
ATOM 670 O O . ASP A 1 86 ? 6.403 -9.593 -14.630 1.00 75.12 86 ASP A O 1
ATOM 674 N N . ALA A 1 87 ? 4.533 -9.688 -13.401 1.00 76.12 87 ALA A N 1
ATOM 675 C CA . ALA A 1 87 ? 5.147 -9.146 -12.196 1.00 76.12 87 ALA A CA 1
ATOM 676 C C . ALA A 1 87 ? 5.992 -10.179 -11.423 1.00 76.12 87 ALA A C 1
ATOM 678 O O . ALA A 1 87 ? 6.673 -9.814 -10.467 1.00 76.12 87 ALA A O 1
ATOM 679 N N . SER A 1 88 ? 5.938 -11.472 -11.758 1.00 72.31 88 SER A N 1
ATOM 680 C CA . SER A 1 88 ? 6.581 -12.528 -10.966 1.00 72.31 88 SER A CA 1
ATOM 681 C C . SER A 1 88 ? 8.101 -12.579 -11.139 1.00 72.31 88 SER A C 1
ATOM 683 O O . SER A 1 88 ? 8.801 -12.893 -10.174 1.00 72.31 88 SER A O 1
ATOM 685 N N . SER A 1 89 ? 8.604 -12.208 -12.320 1.00 71.81 89 SER A N 1
ATOM 686 C CA . SER A 1 89 ? 10.010 -12.369 -12.709 1.00 71.81 89 SER A CA 1
ATOM 687 C C . SER A 1 89 ? 10.751 -11.063 -13.015 1.00 71.81 89 SER A C 1
ATOM 689 O O . SER A 1 89 ? 11.905 -11.119 -13.435 1.00 71.81 89 SER A O 1
ATOM 691 N N . GLY A 1 90 ? 10.119 -9.900 -12.838 1.00 84.38 90 GLY A N 1
ATOM 692 C CA . GLY A 1 90 ? 10.718 -8.603 -13.168 1.00 84.38 90 GLY A CA 1
ATOM 693 C C . GLY A 1 90 ? 10.294 -7.468 -12.242 1.00 84.38 90 GLY A C 1
ATOM 694 O O . GLY A 1 90 ? 9.781 -7.696 -11.138 1.00 84.38 90 GLY A O 1
ATOM 695 N N . ARG A 1 91 ? 10.540 -6.227 -12.678 1.00 91.94 91 ARG A N 1
ATOM 696 C CA . ARG A 1 91 ? 10.258 -5.040 -11.869 1.00 91.94 91 ARG A CA 1
ATOM 697 C C . ARG A 1 91 ? 8.760 -4.873 -11.685 1.00 91.94 91 ARG A C 1
ATOM 699 O O . ARG A 1 91 ? 7.963 -4.992 -12.616 1.00 91.94 91 ARG A O 1
ATOM 706 N N . SER A 1 92 ? 8.374 -4.608 -10.450 1.00 94.12 92 SER A N 1
ATOM 707 C CA . SER A 1 92 ? 6.971 -4.479 -10.079 1.00 94.12 92 SER A CA 1
ATOM 708 C C . SER A 1 92 ? 6.813 -3.605 -8.852 1.00 94.12 92 SER A C 1
ATOM 710 O O . SER A 1 92 ? 7.767 -3.366 -8.119 1.00 94.12 92 SER A O 1
ATOM 712 N N . ILE A 1 93 ? 5.595 -3.131 -8.627 1.00 95.62 93 ILE A N 1
ATOM 713 C CA . ILE A 1 93 ? 5.248 -2.337 -7.454 1.00 95.62 93 ILE A CA 1
ATOM 714 C C . ILE A 1 93 ? 4.052 -3.007 -6.793 1.00 95.62 93 ILE A C 1
ATOM 716 O O . ILE A 1 93 ? 3.002 -3.131 -7.421 1.00 95.62 93 ILE A O 1
ATOM 720 N N . GLY A 1 94 ? 4.197 -3.470 -5.556 1.00 95.62 94 GLY A N 1
ATOM 721 C CA . GLY A 1 94 ? 3.045 -3.896 -4.767 1.00 95.62 94 GLY A CA 1
ATOM 722 C C . GLY A 1 94 ? 2.409 -2.692 -4.083 1.00 95.62 94 GLY A C 1
ATOM 723 O O . GLY A 1 94 ? 3.102 -1.806 -3.586 1.00 95.62 94 GLY A O 1
ATOM 724 N N . VAL A 1 95 ? 1.082 -2.652 -4.079 1.00 97.38 95 VAL A N 1
ATOM 725 C CA . VAL A 1 95 ? 0.282 -1.574 -3.491 1.00 97.38 95 VAL A CA 1
ATOM 726 C C . VAL A 1 95 ? -0.818 -2.216 -2.665 1.00 97.38 95 VAL A C 1
ATOM 728 O O . VAL A 1 95 ? -1.576 -3.032 -3.190 1.00 97.38 95 VAL A O 1
ATOM 731 N N . GLY A 1 96 ? -0.934 -1.866 -1.389 1.00 97.06 96 GLY A N 1
ATOM 732 C CA . GLY A 1 96 ? -1.920 -2.521 -0.539 1.00 97.06 96 GLY A CA 1
ATOM 733 C C . GLY A 1 96 ? -2.059 -1.943 0.857 1.00 97.06 96 GLY A C 1
ATOM 734 O O . GLY A 1 96 ? -1.567 -0.861 1.169 1.00 97.06 96 GLY A O 1
ATOM 735 N N . LEU A 1 97 ? -2.771 -2.693 1.690 1.00 96.69 97 LEU A N 1
ATOM 736 C CA . LEU A 1 97 ? -3.000 -2.418 3.101 1.00 96.69 97 LEU A CA 1
ATOM 737 C C . LEU A 1 97 ? -2.819 -3.682 3.927 1.00 96.69 97 LEU A C 1
ATOM 739 O O . LEU A 1 97 ? -3.300 -4.751 3.555 1.00 96.69 97 LEU A O 1
ATOM 743 N N . SER A 1 98 ? -2.201 -3.526 5.089 1.00 95.25 98 SER A N 1
ATOM 744 C CA . SER A 1 98 ? -2.048 -4.570 6.096 1.00 95.25 98 SER A CA 1
ATOM 745 C C . SER A 1 98 ? -2.980 -4.292 7.283 1.00 95.25 98 SER A C 1
ATOM 747 O O . SER A 1 98 ? -3.241 -3.123 7.599 1.00 95.25 98 SER A O 1
ATOM 749 N N . PRO A 1 99 ? -3.501 -5.332 7.962 1.00 91.81 99 PRO A N 1
ATOM 750 C CA . PRO A 1 99 ? -4.171 -5.175 9.253 1.00 91.81 99 PRO A CA 1
ATOM 751 C C . PRO A 1 99 ? -3.202 -4.798 10.393 1.00 91.81 99 PRO A C 1
ATOM 753 O O . PRO A 1 99 ? -3.659 -4.493 11.493 1.00 91.81 99 PRO A O 1
ATOM 756 N N . GLY A 1 100 ? -1.894 -4.834 10.131 1.00 89.94 100 GLY A N 1
ATOM 757 C CA . GLY A 1 100 ? -0.822 -4.799 11.118 1.00 89.94 100 GLY A CA 1
ATOM 758 C C . GLY A 1 100 ? -0.065 -6.129 11.138 1.00 89.94 100 GLY A C 1
ATOM 759 O O . GLY A 1 100 ? -0.604 -7.185 10.810 1.00 89.94 100 GLY A O 1
ATOM 760 N N . ASP A 1 101 ? 1.206 -6.072 11.509 1.00 88.50 101 ASP A N 1
ATOM 761 C CA . ASP A 1 101 ? 2.130 -7.200 11.559 1.00 88.50 101 ASP A CA 1
ATOM 762 C C . ASP A 1 101 ? 3.281 -6.912 12.544 1.00 88.50 101 ASP A C 1
ATOM 764 O O . ASP A 1 101 ? 3.154 -6.126 13.483 1.00 88.50 101 ASP A O 1
ATOM 768 N N . THR A 1 102 ? 4.413 -7.594 12.383 1.00 86.62 102 THR A N 1
ATOM 769 C CA . THR A 1 102 ? 5.587 -7.403 13.239 1.00 86.62 102 THR A CA 1
ATOM 770 C C . THR A 1 102 ? 6.325 -6.087 12.997 1.00 86.62 102 THR A C 1
ATOM 772 O O . THR A 1 102 ? 7.037 -5.646 13.895 1.00 86.62 102 THR A O 1
ATOM 775 N N . SER A 1 103 ? 6.187 -5.478 11.817 1.00 89.62 103 SER A N 1
ATOM 776 C CA . SER A 1 103 ? 6.751 -4.159 11.511 1.00 89.62 103 SER A CA 1
ATOM 777 C C . SER A 1 103 ? 5.891 -3.048 12.116 1.00 89.62 103 SER A C 1
ATOM 779 O O . SER A 1 103 ? 6.434 -2.079 12.643 1.00 89.62 103 SER A O 1
ATOM 781 N N . TYR A 1 104 ? 4.562 -3.198 12.082 1.00 89.00 104 TYR A N 1
ATOM 782 C CA . TYR A 1 104 ? 3.618 -2.212 12.619 1.00 89.00 104 TYR A CA 1
ATOM 783 C C . TYR A 1 104 ? 2.478 -2.892 13.373 1.00 89.00 104 TYR A C 1
ATOM 785 O O . TYR A 1 104 ? 1.701 -3.642 12.794 1.00 89.00 104 TYR A O 1
ATOM 793 N N . SER A 1 105 ? 2.299 -2.559 14.651 1.00 89.38 105 SER A N 1
ATOM 794 C CA . SER A 1 105 ? 1.212 -3.100 15.483 1.00 89.38 105 SER A CA 1
ATOM 795 C C . SER A 1 105 ? -0.166 -2.474 15.206 1.00 89.38 105 SER A C 1
ATOM 797 O O . SER A 1 105 ? -1.085 -2.629 16.007 1.00 89.38 105 SER A O 1
ATOM 799 N N . GLU A 1 106 ? -0.301 -1.711 14.124 1.00 87.69 106 GLU A N 1
ATOM 800 C CA . GLU A 1 106 ? -1.529 -1.041 13.692 1.00 87.69 106 GLU A CA 1
ATOM 801 C C . GLU A 1 106 ? -1.731 -1.226 12.180 1.00 87.69 106 GLU A C 1
ATOM 803 O O . GLU A 1 106 ? -0.761 -1.526 11.480 1.00 87.69 106 GLU A O 1
ATOM 808 N N . PRO A 1 107 ? -2.952 -1.019 11.648 1.00 94.00 107 PRO A N 1
ATOM 809 C CA . PRO A 1 107 ? -3.178 -1.067 10.211 1.00 94.00 107 PRO A CA 1
ATOM 810 C C . PRO A 1 107 ? -2.395 0.018 9.468 1.00 94.00 107 PRO A C 1
ATOM 812 O O . PRO A 1 107 ? -2.236 1.137 9.960 1.00 94.00 107 PRO A O 1
ATOM 815 N N . TYR A 1 108 ? -1.931 -0.293 8.261 1.00 96.19 108 TYR A N 1
ATOM 816 C CA . TYR A 1 108 ? -1.155 0.641 7.447 1.00 96.19 108 TYR A CA 1
ATOM 817 C C . TYR A 1 108 ? -1.310 0.363 5.950 1.00 96.19 108 TYR A C 1
ATOM 819 O O . TYR A 1 108 ? -1.560 -0.773 5.543 1.00 96.19 108 TYR A O 1
ATOM 827 N N . LEU A 1 109 ? -1.186 1.409 5.134 1.00 98.19 109 LEU A N 1
ATOM 828 C CA . LEU A 1 109 ? -1.049 1.319 3.681 1.00 98.19 109 LEU A CA 1
ATOM 829 C C . LEU A 1 109 ? 0.426 1.186 3.315 1.00 98.19 109 LEU A C 1
ATOM 831 O O . LEU A 1 109 ? 1.280 1.767 3.989 1.00 98.19 109 LEU A O 1
ATOM 835 N N . TYR A 1 110 ? 0.713 0.476 2.228 1.00 98.25 110 TYR A N 1
ATOM 836 C CA . TYR A 1 110 ? 2.065 0.326 1.713 1.00 98.25 110 TYR A CA 1
ATOM 837 C C . TYR A 1 110 ? 2.145 0.446 0.188 1.00 98.25 110 TYR A C 1
ATOM 839 O O . TYR A 1 110 ? 1.218 0.072 -0.534 1.00 98.25 110 TYR A O 1
ATOM 847 N N . VAL A 1 111 ? 3.303 0.909 -0.289 1.00 98.31 111 VAL A N 1
ATOM 848 C CA . VAL A 1 111 ? 3.743 0.820 -1.688 1.00 98.31 111 VAL A CA 1
ATOM 849 C C . VAL A 1 111 ? 5.185 0.321 -1.713 1.00 98.31 111 VAL A C 1
ATOM 851 O O . VAL A 1 111 ? 6.072 0.987 -1.183 1.00 98.31 111 VAL A O 1
ATOM 854 N N . ASN A 1 112 ? 5.446 -0.847 -2.302 1.00 95.62 112 ASN A N 1
ATOM 855 C CA . ASN A 1 112 ? 6.777 -1.453 -2.304 1.00 95.62 112 ASN A CA 1
ATOM 856 C C . ASN A 1 112 ? 7.332 -1.695 -3.722 1.00 95.62 112 ASN A C 1
ATOM 858 O O . ASN A 1 112 ? 6.765 -2.471 -4.491 1.00 95.62 112 ASN A O 1
ATOM 862 N N . PRO A 1 113 ? 8.460 -1.065 -4.092 1.00 95.69 113 PRO A N 1
ATOM 863 C CA . PRO A 1 113 ? 9.138 -1.381 -5.340 1.00 95.69 113 PRO A CA 1
ATOM 864 C C . PRO A 1 113 ? 9.900 -2.708 -5.221 1.00 95.69 113 PRO A C 1
ATOM 866 O O . PRO A 1 113 ? 10.609 -2.965 -4.248 1.00 95.69 113 PRO A O 1
ATOM 869 N N . TYR A 1 114 ? 9.782 -3.544 -6.246 1.00 93.12 114 TYR A N 1
ATOM 870 C CA . TYR A 1 114 ? 10.488 -4.809 -6.399 1.00 93.12 114 TYR A CA 1
ATOM 871 C C . TYR A 1 114 ? 11.331 -4.808 -7.668 1.00 93.12 114 TYR A C 1
ATOM 873 O O . TYR A 1 114 ? 10.903 -4.305 -8.704 1.00 93.12 114 TYR A O 1
ATOM 881 N N . GLY A 1 115 ? 12.499 -5.449 -7.592 1.00 90.31 115 GLY A N 1
ATOM 882 C CA . GLY A 1 115 ? 13.483 -5.477 -8.676 1.00 90.31 115 GLY A CA 1
ATOM 883 C C . GLY A 1 115 ? 14.613 -4.459 -8.511 1.00 90.31 115 GLY A C 1
ATOM 884 O O . 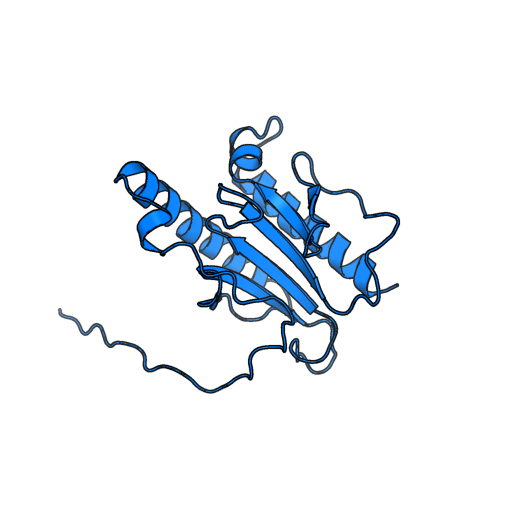GLY A 1 115 ? 15.415 -4.310 -9.424 1.00 90.31 115 GLY A O 1
ATOM 885 N N . LEU A 1 116 ? 14.691 -3.786 -7.359 1.00 89.44 116 LEU A N 1
ATOM 886 C CA . LEU A 1 116 ? 15.868 -3.016 -6.962 1.00 89.44 116 LEU A CA 1
ATOM 887 C C . LEU A 1 116 ? 17.017 -3.963 -6.600 1.00 89.44 116 LEU A C 1
ATOM 889 O O . LEU A 1 116 ? 16.799 -4.952 -5.896 1.00 89.44 116 LEU A O 1
ATOM 893 N N . THR A 1 117 ? 18.230 -3.638 -7.050 1.00 86.06 117 THR A N 1
ATOM 894 C CA . THR A 1 117 ? 19.452 -4.368 -6.672 1.00 86.06 117 THR A CA 1
ATOM 895 C C . THR A 1 117 ? 19.827 -4.102 -5.214 1.00 86.06 117 THR A C 1
ATOM 897 O O . THR A 1 117 ? 20.172 -5.035 -4.497 1.00 86.06 11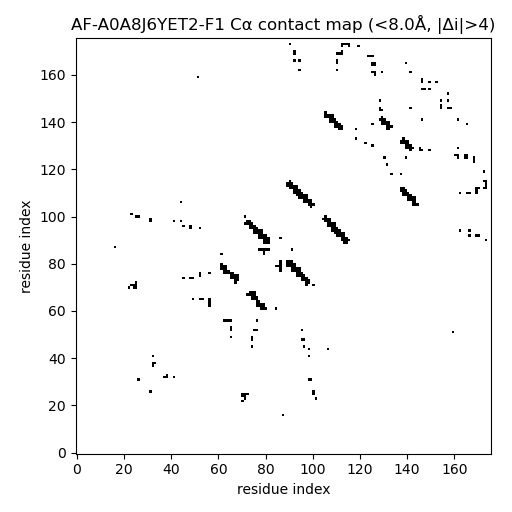7 THR A O 1
ATOM 900 N N . ASP A 1 118 ? 19.685 -2.849 -4.769 1.00 88.00 118 ASP A N 1
ATOM 901 C CA . ASP A 1 118 ? 19.990 -2.379 -3.415 1.00 88.00 118 ASP A CA 1
ATOM 902 C C . ASP A 1 118 ? 18.930 -1.373 -2.937 1.00 88.00 118 ASP A C 1
ATOM 904 O O . ASP A 1 118 ? 18.182 -0.806 -3.739 1.00 88.00 118 ASP A O 1
ATOM 908 N N . GLN A 1 119 ? 18.860 -1.125 -1.623 1.00 88.31 119 GLN A N 1
ATOM 909 C CA . GLN A 1 119 ? 18.026 -0.035 -1.106 1.00 88.31 119 GLN A CA 1
ATOM 910 C C . GLN A 1 119 ? 18.603 1.328 -1.538 1.00 88.31 119 GLN A C 1
ATOM 912 O O . GLN A 1 119 ? 19.814 1.535 -1.415 1.00 88.31 119 GLN A O 1
ATOM 917 N N . PRO A 1 120 ? 17.768 2.284 -1.987 1.00 88.38 120 PRO A N 1
ATOM 918 C CA . PRO A 1 120 ? 18.243 3.596 -2.410 1.00 88.38 120 PRO A CA 1
ATOM 919 C C . PRO A 1 120 ? 18.899 4.347 -1.250 1.00 88.38 120 PRO A C 1
ATOM 921 O O . PRO A 1 120 ? 18.324 4.437 -0.164 1.00 88.38 120 PRO A O 1
ATOM 924 N N . ALA A 1 121 ? 20.073 4.935 -1.494 1.00 85.50 121 ALA A N 1
ATOM 925 C CA . ALA A 1 121 ? 20.773 5.748 -0.496 1.00 85.50 121 ALA A CA 1
ATOM 926 C C . ALA A 1 121 ? 20.014 7.043 -0.158 1.00 85.50 121 ALA A C 1
ATOM 928 O O . ALA A 1 121 ? 20.067 7.507 0.978 1.00 85.50 121 ALA A O 1
ATOM 929 N N . ASN A 1 122 ? 19.293 7.600 -1.138 1.00 88.69 122 ASN A N 1
ATOM 930 C CA . ASN A 1 122 ? 18.413 8.752 -0.975 1.00 88.69 122 ASN A CA 1
ATOM 931 C C . ASN A 1 122 ? 17.010 8.354 -1.426 1.00 88.69 122 ASN A C 1
ATOM 933 O O . ASN A 1 122 ? 16.794 8.101 -2.611 1.00 88.69 122 ASN A O 1
ATOM 937 N N . GLN A 1 123 ? 16.059 8.287 -0.499 1.00 92.50 123 GLN A N 1
ATOM 938 C CA . GLN A 1 123 ? 14.683 7.975 -0.859 1.00 92.50 123 GLN A CA 1
ATOM 939 C C . GLN A 1 123 ? 13.939 9.239 -1.328 1.00 92.50 123 GLN A C 1
ATOM 941 O O . GLN A 1 123 ? 14.132 10.310 -0.741 1.00 92.50 123 GLN A O 1
ATOM 946 N N . PRO A 1 124 ? 13.073 9.142 -2.356 1.00 93.94 124 PRO A N 1
ATOM 947 C CA . PRO A 1 124 ? 12.250 10.264 -2.792 1.00 93.94 124 PRO A CA 1
ATOM 948 C C . PRO A 1 124 ? 11.363 10.789 -1.653 1.00 93.94 124 PRO A C 1
ATOM 950 O O . PRO A 1 124 ? 10.957 10.009 -0.787 1.00 93.94 124 PRO A O 1
ATOM 953 N N . PRO A 1 125 ? 11.020 12.087 -1.639 1.00 94.44 125 PRO A N 1
ATOM 954 C CA . PRO A 1 125 ? 10.077 12.612 -0.660 1.00 94.44 125 PRO A CA 1
ATOM 955 C C . PRO A 1 125 ? 8.706 11.933 -0.800 1.00 94.44 125 PRO A C 1
ATOM 957 O O . PRO A 1 125 ? 8.294 11.561 -1.897 1.00 94.44 125 PRO A O 1
ATOM 960 N N . LEU A 1 126 ? 8.004 11.797 0.324 1.00 95.00 126 LEU A N 1
ATOM 961 C CA . LEU A 1 126 ? 6.639 11.278 0.400 1.00 95.00 126 LEU A CA 1
ATOM 962 C C . LEU A 1 126 ? 5.701 12.340 0.979 1.00 95.00 126 LEU A C 1
ATOM 964 O O . LEU A 1 126 ? 6.146 13.332 1.560 1.00 95.00 126 LEU A O 1
ATOM 968 N N . GLU A 1 127 ? 4.400 12.097 0.838 1.00 89.94 127 GLU A N 1
ATOM 969 C CA . GLU A 1 127 ? 3.352 12.925 1.431 1.00 89.94 127 GLU A CA 1
ATOM 970 C C . GLU A 1 127 ? 3.466 13.031 2.960 1.00 89.94 127 GLU A C 1
ATOM 972 O O . GLU A 1 127 ? 4.025 12.164 3.638 1.00 89.94 127 GLU A O 1
ATOM 977 N N . SER A 1 128 ? 2.905 14.104 3.523 1.00 87.56 128 SER A N 1
ATOM 978 C CA . SER A 1 128 ? 2.958 14.351 4.968 1.00 87.56 128 SER A CA 1
ATOM 979 C C . SER A 1 128 ? 2.373 13.182 5.771 1.00 87.56 128 SER A C 1
ATOM 981 O O . SER A 1 128 ? 1.274 12.707 5.493 1.00 87.56 128 SER A O 1
ATOM 983 N N . GLY A 1 129 ? 3.112 12.730 6.787 1.00 90.88 129 GLY A N 1
ATOM 984 C CA . GLY A 1 129 ? 2.730 11.598 7.635 1.00 90.88 129 GLY A CA 1
ATOM 985 C C . GLY A 1 129 ? 3.130 10.223 7.091 1.00 90.88 129 GLY A C 1
ATOM 986 O O . GLY A 1 129 ? 3.039 9.251 7.838 1.00 90.88 129 GLY A O 1
ATOM 987 N N . ALA A 1 130 ? 3.600 10.135 5.843 1.00 96.19 130 ALA A N 1
ATOM 988 C CA . ALA A 1 130 ? 4.175 8.919 5.282 1.00 96.19 130 ALA A CA 1
ATOM 989 C C . ALA A 1 130 ? 5.699 8.862 5.470 1.00 96.19 130 ALA A C 1
ATOM 991 O O . ALA A 1 130 ? 6.373 9.884 5.629 1.00 96.19 130 ALA A O 1
ATOM 992 N N . HIS A 1 131 ? 6.258 7.654 5.417 1.00 97.56 131 HIS A N 1
ATOM 993 C CA . HIS A 1 131 ? 7.701 7.422 5.499 1.00 97.56 131 HIS A CA 1
ATOM 994 C C . HIS A 1 131 ? 8.124 6.168 4.734 1.00 97.56 131 HIS A C 1
ATOM 996 O O . HIS A 1 131 ? 7.310 5.293 4.451 1.00 97.56 131 HIS A O 1
ATOM 1002 N N . TRP A 1 132 ? 9.415 6.056 4.421 1.00 97.94 132 TRP A N 1
ATOM 1003 C CA . TRP A 1 132 ? 9.988 4.821 3.886 1.00 97.94 132 TRP A CA 1
ATOM 1004 C C . TRP A 1 132 ? 10.323 3.856 5.022 1.00 97.94 132 TRP A C 1
ATOM 1006 O O . TRP A 1 132 ? 11.051 4.199 5.953 1.00 97.94 132 TRP A O 1
ATOM 1016 N N . HIS A 1 133 ? 9.801 2.638 4.937 1.00 97.12 133 HIS A N 1
ATOM 1017 C CA . HIS A 1 133 ? 10.248 1.501 5.723 1.00 97.12 133 HIS A CA 1
ATOM 1018 C C . HIS A 1 133 ? 11.508 0.903 5.090 1.00 97.12 133 HIS A C 1
ATOM 1020 O O . HIS A 1 133 ? 11.575 0.776 3.867 1.00 97.12 133 HIS A O 1
ATOM 1026 N N . THR A 1 134 ? 12.496 0.543 5.911 1.00 95.69 134 THR A N 1
ATOM 1027 C CA . THR A 1 134 ? 13.803 0.044 5.441 1.00 95.69 134 THR A CA 1
ATOM 1028 C C . THR A 1 134 ? 14.288 -1.214 6.169 1.00 95.69 134 THR A C 1
ATOM 1030 O O . THR A 1 134 ? 15.299 -1.789 5.765 1.00 95.69 134 THR A O 1
ATOM 1033 N N . ASP A 1 135 ? 13.609 -1.658 7.233 1.00 92.69 135 ASP A N 1
ATOM 1034 C CA . ASP A 1 135 ? 14.052 -2.780 8.071 1.00 92.69 135 ASP A CA 1
ATOM 1035 C C . ASP A 1 135 ? 13.363 -4.098 7.679 1.00 92.69 135 ASP A C 1
ATOM 1037 O O . ASP A 1 135 ? 12.162 -4.281 7.832 1.00 92.69 135 ASP A O 1
ATOM 1041 N N . GLY A 1 136 ? 14.113 -5.050 7.124 1.00 90.69 136 GLY A N 1
ATOM 1042 C CA . GLY A 1 136 ? 13.577 -6.340 6.662 1.00 90.69 136 GLY A CA 1
ATOM 1043 C C . GLY A 1 136 ? 12.764 -6.282 5.358 1.00 90.69 136 GLY A C 1
ATOM 1044 O O . GLY A 1 136 ? 12.695 -7.278 4.632 1.00 90.69 136 GLY A 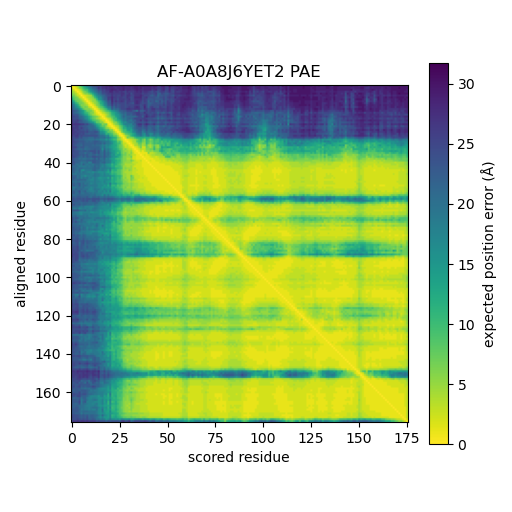O 1
ATOM 1045 N N . TRP A 1 137 ? 12.201 -5.127 5.002 1.00 92.00 137 TRP A N 1
ATOM 1046 C CA . TRP A 1 137 ? 11.677 -4.833 3.669 1.00 92.00 137 TRP A CA 1
ATOM 1047 C C . TRP A 1 137 ? 11.783 -3.342 3.339 1.00 92.00 137 TRP A C 1
ATOM 1049 O O . TRP A 1 137 ? 12.036 -2.519 4.213 1.00 92.00 137 TRP A O 1
ATOM 1059 N N . PHE A 1 138 ? 11.617 -3.005 2.059 1.00 95.62 138 PHE A N 1
ATOM 1060 C CA . PHE A 1 138 ? 11.663 -1.628 1.580 1.00 95.62 138 PHE A CA 1
ATOM 1061 C C . PHE A 1 138 ? 10.333 -1.219 0.944 1.00 95.62 138 PHE A C 1
ATOM 1063 O O . PHE A 1 138 ? 9.810 -1.940 0.091 1.00 95.62 138 PHE A O 1
ATOM 1070 N N . GLY A 1 139 ? 9.790 -0.073 1.352 1.00 97.75 139 GLY A N 1
ATOM 1071 C CA . GLY A 1 139 ? 8.593 0.510 0.745 1.00 97.75 139 GLY A CA 1
ATOM 1072 C C .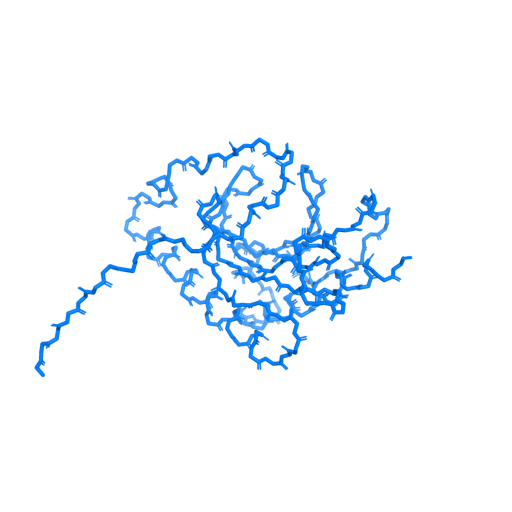 GLY A 1 139 ? 8.041 1.704 1.516 1.00 97.75 139 GLY A C 1
ATOM 1073 O O . GLY A 1 139 ? 8.378 1.920 2.676 1.00 97.75 139 GLY A O 1
ATOM 1074 N N . ALA A 1 140 ? 7.208 2.501 0.859 1.00 98.50 140 ALA A N 1
ATOM 1075 C CA . ALA A 1 140 ? 6.530 3.637 1.461 1.00 98.50 140 ALA A CA 1
ATOM 1076 C C . ALA A 1 140 ? 5.369 3.150 2.333 1.00 98.50 140 ALA A C 1
ATOM 1078 O O . ALA A 1 140 ? 4.653 2.226 1.944 1.00 98.50 140 ALA A O 1
ATOM 1079 N N . VAL A 1 141 ? 5.172 3.777 3.491 1.00 98.56 141 VAL A N 1
ATOM 1080 C CA . VAL A 1 141 ? 4.154 3.421 4.482 1.00 98.56 141 VAL A CA 1
ATOM 1081 C C . VAL A 1 141 ? 3.380 4.656 4.922 1.00 98.56 141 VAL A C 1
ATOM 1083 O O . VAL A 1 141 ? 3.969 5.706 5.169 1.00 98.56 141 VAL A O 1
ATOM 1086 N N 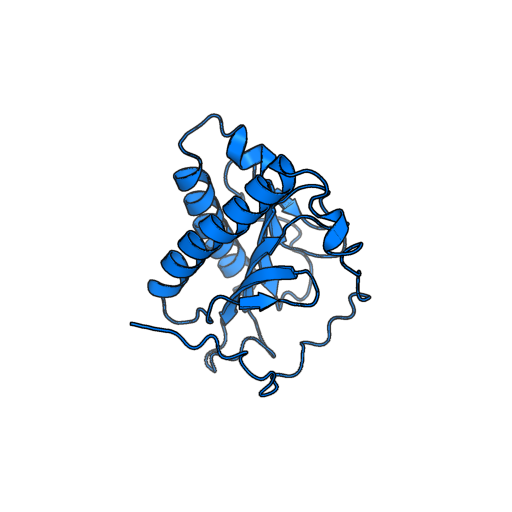. LEU A 1 142 ? 2.066 4.496 5.084 1.00 97.56 142 LEU A N 1
ATOM 1087 C CA . LEU A 1 142 ? 1.194 5.446 5.771 1.00 97.56 142 LEU A CA 1
ATOM 1088 C C . LEU A 1 142 ? 0.320 4.689 6.779 1.00 97.56 142 LEU A C 1
ATOM 1090 O O . LEU A 1 142 ? -0.496 3.850 6.391 1.00 97.56 142 LEU A O 1
ATOM 1094 N N . THR A 1 143 ? 0.484 4.957 8.077 1.00 96.44 143 THR A N 1
ATOM 1095 C CA . THR A 1 143 ? -0.258 4.234 9.125 1.00 96.44 143 THR A CA 1
ATOM 1096 C C . THR A 1 143 ? -1.681 4.763 9.303 1.00 96.44 143 THR A C 1
ATOM 1098 O O . THR A 1 143 ? -1.982 5.919 8.996 1.00 96.44 143 THR A O 1
ATOM 1101 N N . ALA A 1 144 ? -2.576 3.931 9.840 1.00 92.75 144 ALA A N 1
ATOM 1102 C CA . ALA A 1 144 ? -3.940 4.334 10.167 1.00 92.75 144 ALA A CA 1
ATOM 1103 C C . ALA A 1 144 ? -3.968 5.525 11.136 1.00 92.75 144 ALA A C 1
ATOM 1105 O O . ALA A 1 144 ? -4.769 6.444 10.950 1.00 92.75 144 ALA A O 1
ATOM 1106 N N . THR A 1 145 ? -3.063 5.562 12.119 1.00 92.69 145 THR A N 1
ATOM 1107 C CA . THR A 1 145 ? -2.902 6.721 13.006 1.00 92.69 145 THR A CA 1
ATOM 1108 C C . THR A 1 145 ? -2.572 7.994 12.225 1.00 92.69 145 THR A C 1
ATOM 1110 O O . THR A 1 145 ? -3.213 9.020 12.454 1.00 92.69 145 THR A O 1
ATOM 1113 N N . ALA A 1 146 ? -1.643 7.941 11.264 1.00 92.81 146 ALA A N 1
ATOM 1114 C CA . ALA A 1 146 ? -1.301 9.099 10.436 1.00 92.81 146 ALA A CA 1
ATOM 1115 C C . ALA A 1 146 ? -2.497 9.589 9.595 1.00 92.81 146 ALA A C 1
ATOM 1117 O O . ALA A 1 146 ? -2.746 10.792 9.520 1.00 92.81 146 ALA A O 1
ATOM 1118 N N . ILE A 1 147 ? -3.296 8.666 9.044 1.00 91.69 147 ILE A N 1
ATOM 1119 C CA . ILE A 1 147 ? -4.523 8.990 8.294 1.00 91.69 147 ILE A CA 1
ATOM 1120 C C . ILE A 1 147 ? -5.553 9.695 9.186 1.00 91.69 147 ILE A C 1
ATOM 1122 O O . ILE A 1 147 ? -6.190 10.657 8.757 1.00 91.69 147 ILE A O 1
ATOM 1126 N N . VAL A 1 148 ? -5.741 9.225 10.424 1.00 87.88 148 VAL A N 1
ATOM 1127 C CA . VAL A 1 148 ? -6.746 9.775 11.351 1.00 87.88 148 VAL A CA 1
ATOM 1128 C C . VAL A 1 148 ? -6.333 11.136 11.905 1.00 87.88 148 VAL A C 1
ATOM 1130 O O . VAL A 1 148 ? -7.185 12.011 12.041 1.00 87.88 148 VAL A O 1
ATOM 1133 N N . VAL A 1 149 ? -5.051 11.316 12.228 1.00 85.62 149 VAL A N 1
ATOM 1134 C CA . VAL A 1 149 ? -4.525 12.576 12.775 1.00 85.62 149 VAL A CA 1
ATOM 1135 C C . VAL A 1 149 ? -4.424 13.667 11.704 1.00 85.62 149 VAL A C 1
ATOM 1137 O O . VAL A 1 149 ? -4.422 14.840 12.069 1.00 85.62 149 VAL A O 1
ATOM 1140 N N . ASN A 1 150 ? -4.354 13.283 10.420 1.00 74.50 150 ASN A N 1
ATOM 1141 C CA . ASN A 1 150 ? -4.115 14.135 9.251 1.00 74.50 150 ASN A CA 1
ATOM 1142 C C . ASN A 1 150 ? -4.492 15.624 9.455 1.00 74.50 150 ASN A C 1
ATOM 1144 O O . ASN A 1 150 ? -5.672 15.980 9.386 1.00 74.50 150 ASN A O 1
ATOM 1148 N N . PRO A 1 151 ? -3.505 16.518 9.650 1.00 59.75 151 PRO A N 1
ATOM 1149 C CA . PRO A 1 151 ? -3.764 17.922 9.958 1.00 59.75 151 PRO A CA 1
ATOM 1150 C C . PRO A 1 151 ? -4.209 18.755 8.742 1.00 59.75 151 PRO A C 1
ATOM 1152 O O . PRO A 1 151 ? -4.553 19.923 8.913 1.00 59.75 151 PRO A O 1
ATOM 1155 N N . GLY A 1 152 ? -4.170 18.199 7.522 1.00 64.25 152 GLY A N 1
ATOM 1156 C CA . GLY A 1 152 ? -4.252 18.966 6.273 1.00 64.25 152 GLY A CA 1
ATOM 1157 C C . GLY A 1 152 ? -5.452 18.690 5.358 1.00 64.25 152 GLY A C 1
ATOM 1158 O O . GLY A 1 152 ? -5.570 19.363 4.337 1.00 64.25 152 GLY A O 1
ATOM 1159 N N . GLY A 1 153 ? -6.342 17.735 5.664 1.00 73.88 153 GLY A N 1
ATOM 1160 C CA . GLY A 1 153 ? -7.456 17.407 4.760 1.00 73.88 153 GLY A CA 1
ATOM 1161 C C . GLY A 1 153 ? -8.349 16.241 5.194 1.00 73.88 153 GLY A C 1
ATOM 1162 O O . GLY A 1 153 ? -8.333 15.813 6.346 1.00 73.88 153 GLY A O 1
ATOM 1163 N N . THR A 1 154 ? -9.156 15.718 4.262 1.00 88.12 154 THR A N 1
ATOM 1164 C CA . THR A 1 154 ? -9.981 14.519 4.498 1.00 88.12 154 THR A CA 1
ATOM 1165 C C . THR A 1 154 ? -9.121 13.250 4.504 1.00 88.12 154 THR A C 1
ATOM 1167 O O . THR A 1 154 ? -8.052 13.209 3.895 1.00 88.12 154 THR A O 1
ATOM 1170 N N . GLN A 1 155 ? -9.594 12.189 5.169 1.00 89.81 155 GLN A N 1
ATOM 1171 C CA . GLN A 1 155 ? -8.910 10.886 5.183 1.00 89.81 155 GLN A CA 1
ATOM 1172 C C . GLN A 1 155 ? -8.756 10.309 3.770 1.00 89.81 155 GLN A C 1
ATOM 1174 O O . GLN A 1 155 ? -7.693 9.816 3.417 1.00 89.81 155 GLN A O 1
ATOM 1179 N N . GLU A 1 156 ? -9.801 10.424 2.951 1.00 89.75 156 GLU A N 1
ATOM 1180 C CA . GLU A 1 156 ? -9.797 9.992 1.551 1.00 89.75 156 GLU A CA 1
ATOM 1181 C C . GLU A 1 156 ? -8.713 10.707 0.734 1.00 89.75 156 GLU A C 1
ATOM 1183 O O . GLU A 1 156 ? -7.912 10.052 0.074 1.00 89.75 156 GLU A O 1
ATOM 1188 N N . SER A 1 157 ? -8.624 12.037 0.843 1.00 88.81 157 SER A N 1
ATOM 1189 C CA . SER A 1 157 ? -7.617 12.820 0.121 1.00 88.81 157 SER A CA 1
ATOM 1190 C C . SER A 1 157 ? -6.189 12.476 0.556 1.00 88.81 157 SER A C 1
ATOM 1192 O O . SER A 1 157 ? -5.309 12.361 -0.295 1.00 88.81 157 SER A O 1
ATOM 1194 N N . ALA A 1 158 ? -5.956 12.227 1.851 1.00 90.50 158 ALA A N 1
ATOM 1195 C CA . ALA A 1 158 ? -4.651 11.767 2.332 1.00 90.50 158 ALA A CA 1
ATOM 1196 C C . ALA A 1 158 ? -4.277 10.389 1.780 1.00 90.50 158 ALA A C 1
ATOM 1198 O O . ALA A 1 158 ? -3.148 10.193 1.340 1.00 90.50 158 ALA A O 1
ATOM 1199 N N . VAL A 1 159 ? -5.226 9.448 1.767 1.00 93.88 159 VAL A N 1
ATOM 1200 C CA . VAL A 1 159 ? -5.008 8.101 1.229 1.00 93.88 159 VAL A CA 1
ATOM 1201 C C . VAL A 1 159 ? -4.698 8.152 -0.266 1.00 93.88 159 VAL A C 1
ATOM 1203 O O . VAL A 1 159 ? -3.717 7.553 -0.701 1.00 93.88 159 VAL A O 1
ATOM 1206 N N . LEU A 1 160 ? -5.492 8.883 -1.051 1.00 92.75 160 LEU A N 1
ATOM 1207 C CA . LEU A 1 160 ? -5.289 8.988 -2.498 1.00 92.75 160 LEU A CA 1
ATOM 1208 C C . LEU A 1 160 ? -3.987 9.720 -2.842 1.00 92.75 160 LEU A C 1
ATOM 1210 O O . LEU A 1 160 ? -3.240 9.249 -3.697 1.00 92.75 160 LEU A O 1
ATOM 1214 N N . SER A 1 161 ? -3.683 10.823 -2.150 1.00 93.12 161 SER A N 1
ATOM 1215 C CA . SER A 1 161 ? -2.423 11.558 -2.341 1.00 93.12 161 SER A CA 1
ATOM 1216 C C . SER A 1 161 ? -1.217 10.672 -2.032 1.00 93.12 161 SER A C 1
ATOM 1218 O O . SER A 1 161 ? -0.294 10.592 -2.840 1.00 93.12 161 SER A O 1
ATOM 1220 N N . PHE A 1 162 ? -1.255 9.934 -0.915 1.00 95.94 162 PHE A N 1
ATOM 1221 C CA . PHE A 1 162 ? -0.196 8.991 -0.567 1.00 95.94 162 PHE A CA 1
ATOM 1222 C C . PHE A 1 162 ? -0.025 7.901 -1.625 1.00 95.94 162 PHE A C 1
ATOM 1224 O O . PHE A 1 162 ? 1.095 7.675 -2.069 1.00 95.94 162 PHE A O 1
ATOM 1231 N N . LEU A 1 163 ? -1.104 7.232 -2.045 1.00 96.06 163 LEU A N 1
ATOM 1232 C CA . LEU A 1 163 ? -0.999 6.118 -2.989 1.00 96.06 163 LEU A CA 1
ATOM 1233 C C . LEU A 1 163 ? -0.481 6.578 -4.355 1.00 96.06 163 LEU A C 1
ATOM 1235 O O . LEU A 1 163 ? 0.403 5.923 -4.902 1.00 96.06 163 LEU A O 1
ATOM 1239 N N . HIS A 1 164 ? -0.960 7.709 -4.882 1.00 94.75 164 HIS A N 1
ATOM 1240 C CA . HIS A 1 164 ? -0.433 8.261 -6.133 1.00 94.75 164 HIS A CA 1
ATOM 1241 C C . HIS A 1 164 ? 1.039 8.670 -5.998 1.00 94.75 164 HIS A C 1
ATOM 1243 O O . HIS A 1 164 ? 1.878 8.182 -6.755 1.00 94.75 164 HIS A O 1
ATOM 1249 N N . GLY A 1 165 ? 1.374 9.497 -5.001 1.00 96.00 165 GLY A N 1
ATOM 1250 C CA . GLY A 1 165 ? 2.737 9.996 -4.816 1.00 96.00 165 GLY A CA 1
ATOM 1251 C C . GLY A 1 165 ? 3.749 8.881 -4.540 1.00 96.00 165 GLY A C 1
ATOM 1252 O O . GLY A 1 165 ? 4.846 8.880 -5.096 1.00 96.00 165 GLY A O 1
ATOM 1253 N N . ALA A 1 166 ? 3.376 7.885 -3.735 1.00 97.62 166 ALA A N 1
ATOM 1254 C CA . ALA A 1 166 ? 4.238 6.750 -3.431 1.00 97.62 166 ALA A CA 1
ATOM 1255 C C . ALA A 1 166 ? 4.412 5.800 -4.626 1.00 97.62 166 ALA A C 1
ATOM 1257 O O . ALA A 1 166 ? 5.507 5.269 -4.816 1.00 97.62 166 ALA A O 1
ATOM 1258 N N . VAL A 1 167 ? 3.377 5.596 -5.453 1.00 95.94 167 VAL A N 1
ATOM 1259 C CA . VAL A 1 167 ? 3.503 4.829 -6.706 1.00 95.94 167 VAL A CA 1
ATOM 1260 C C . VAL A 1 167 ? 4.437 5.539 -7.681 1.00 95.94 167 VAL A C 1
ATOM 1262 O O . VAL A 1 167 ? 5.312 4.888 -8.249 1.00 95.94 167 VAL A O 1
ATOM 1265 N N . ASP A 1 168 ? 4.314 6.855 -7.843 1.00 95.19 168 ASP A N 1
ATOM 1266 C CA . ASP A 1 168 ? 5.199 7.625 -8.724 1.00 95.19 168 ASP A CA 1
ATOM 1267 C C . ASP A 1 168 ? 6.648 7.618 -8.220 1.00 95.19 168 ASP A C 1
ATOM 1269 O O . ASP A 1 168 ? 7.580 7.385 -8.993 1.00 95.19 168 ASP A O 1
ATOM 1273 N N . ALA A 1 169 ? 6.852 7.763 -6.909 1.00 96.19 169 ALA A N 1
ATOM 1274 C CA . ALA A 1 169 ? 8.167 7.617 -6.298 1.00 96.19 169 ALA A CA 1
ATOM 1275 C C . ALA A 1 169 ? 8.761 6.214 -6.528 1.00 96.19 169 ALA A C 1
ATOM 1277 O O . ALA A 1 169 ? 9.929 6.089 -6.899 1.00 96.19 169 ALA A O 1
ATOM 1278 N N . ALA A 1 170 ? 7.962 5.157 -6.358 1.00 95.69 170 ALA A N 1
ATOM 1279 C CA . ALA A 1 170 ? 8.388 3.780 -6.598 1.00 95.69 170 ALA A CA 1
ATOM 1280 C C . ALA A 1 170 ? 8.709 3.510 -8.078 1.00 95.69 170 ALA A C 1
ATOM 1282 O O . ALA A 1 170 ? 9.666 2.792 -8.369 1.00 95.69 170 ALA A O 1
ATOM 1283 N N . ARG A 1 171 ? 7.955 4.102 -9.016 1.00 93.62 171 ARG A N 1
ATOM 1284 C CA . ARG A 1 171 ? 8.256 4.044 -10.456 1.00 93.62 171 ARG A CA 1
ATOM 1285 C C . ARG A 1 171 ? 9.615 4.672 -10.756 1.00 93.62 171 ARG A C 1
ATOM 1287 O O . ARG A 1 171 ? 10.418 4.026 -11.420 1.00 93.62 171 ARG A O 1
ATOM 1294 N N . ASN A 1 172 ? 9.892 5.860 -10.214 1.00 93.25 172 ASN A N 1
ATOM 1295 C CA . ASN A 1 172 ? 11.169 6.550 -10.421 1.00 93.25 172 ASN A CA 1
ATOM 1296 C C . ASN A 1 172 ? 12.358 5.710 -9.935 1.00 93.25 172 ASN A C 1
ATOM 1298 O O . ASN A 1 172 ? 13.326 5.540 -10.672 1.00 93.25 172 ASN A O 1
ATOM 1302 N N . LEU A 1 173 ? 12.240 5.103 -8.750 1.00 94.00 173 LEU A N 1
ATOM 1303 C CA . LEU A 1 173 ? 13.271 4.219 -8.195 1.00 94.00 173 LEU A CA 1
ATOM 1304 C C . LEU A 1 173 ? 13.579 3.000 -9.079 1.00 94.00 173 LEU A C 1
ATOM 1306 O O . LEU A 1 173 ? 14.694 2.498 -9.056 1.00 94.00 173 LEU A O 1
ATOM 1310 N N . LEU A 1 174 ? 12.601 2.499 -9.838 1.00 91.19 174 LEU A N 1
ATOM 1311 C CA . LEU A 1 174 ? 12.749 1.312 -10.690 1.00 91.19 174 LEU A CA 1
ATOM 1312 C C . LEU A 1 174 ? 13.184 1.641 -12.128 1.00 91.19 174 LEU A C 1
ATOM 1314 O O . LEU A 1 174 ? 13.326 0.726 -12.946 1.00 91.19 174 LEU A O 1
ATOM 1318 N N . THR A 1 175 ? 13.354 2.924 -12.451 1.00 81.69 175 THR A N 1
ATOM 1319 C CA . THR A 1 175 ? 13.830 3.407 -13.759 1.00 81.69 175 THR A CA 1
ATOM 1320 C C . THR A 1 175 ? 15.272 3.913 -13.753 1.00 81.69 175 THR A C 1
ATOM 1322 O O . THR A 1 175 ? 15.789 4.201 -14.833 1.00 81.69 175 THR A O 1
ATOM 1325 N N . GLU A 1 176 ? 15.898 4.008 -12.577 1.00 58.09 176 GLU A N 1
ATOM 1326 C CA . GLU A 1 176 ? 17.344 4.236 -12.410 1.00 58.09 176 GLU A CA 1
ATOM 1327 C C . GLU A 1 176 ? 18.155 2.971 -12.736 1.00 58.09 176 GLU A C 1
ATOM 1329 O O . GLU A 1 176 ? 19.224 3.121 -13.372 1.00 58.09 176 GLU A O 1
#

Foldseek 3Di:
DDDDDDDDDDDDDDDPQPDPDDQQPPPDPCVLAVDPVSVVVLVCVVVVQLVVQVVVQVPDPQKDDWDQDVSQRKTWIKGDPDPVSDPRPAWIKIWTKGSAGPVGNHIKTKIAIPHDPDDDPDQDDFDPQKDWDDPPGTTIMHTPVSLVVPPDDHSVVSVNRRRVRRVVSSVVSRVD

Solvent-accessible surface area (backbone atoms only — not comparable to full-atom values): 10631 Å² total; per-residue (Å²): 134,84,89,78,93,70,87,80,84,84,82,84,86,73,82,76,65,93,59,93,62,72,86,65,67,56,72,52,81,69,70,78,37,82,47,74,67,46,43,54,50,51,53,48,51,55,54,53,49,51,52,52,52,52,55,59,44,71,74,54,92,45,50,44,75,79,43,73,42,83,72,67,62,24,44,32,31,40,34,23,74,34,96,84,56,50,45,79,86,43,38,23,34,43,38,36,37,38,72,40,52,96,90,37,92,46,36,30,38,42,32,28,57,41,74,66,93,64,83,71,95,73,74,74,86,65,50,92,70,41,47,77,46,72,79,99,48,58,29,38,36,37,39,50,66,40,47,72,65,43,92,85,64,55,54,66,57,53,51,51,50,37,54,54,52,39,48,52,43,35,50,54,67,74,71,112

Sequence (176 aa):
GFSHFGVLDVLSSTTPRPSDRKPHWARHLADLATKAGEKSGLARWFANGNLVLRELTSSDRGWAEVRCWPHHFDLGTVISLESSGDASSGRSIGVGLSPGDTSYSEPYLYVNPYGLTDQPANQPPLESGAHWHTDGWFGAVLTATAIVVNPGGTQESAVLSFLHGAVDAARNLLTE

Mean predicted aligned error: 9.32 Å

Radius of gyration: 16.81 Å; Cα contacts (8 Å, |Δi|>4): 244; chains: 1; bounding box: 57×43×42 Å

Secondary structure (DSSP, 8-state):
------PPPP--PPPPP---S-----S-TTTS--SHHHHHHHHHHHHHHHHHHHHHHTSSTTBPPPEEETTTTEEEEEEE-STT--SSSS-EEEEEEES--SS-SS-EEEEEEES-SS--SSPPP--TT-EEE-SSS-EEEEEHHHHHH-TTS-HHHHHHHHHHHHHHHHHHHTT-

pLDDT: mean 79.42, std 21.42, range [26.11, 98.56]

Nearest PDB structures (foldseek):
  2ebk-assembly1_A  TM=4.150E-01  e=3.397E+00  Homo sapiens